Protein AF-A0A377DBD1-F1 (afdb_monomer_lite)

Foldseek 3Di:
DPVPVCQCCPCVHPNVDPLSVLVVCVVVVVDDPLVSVQVVLVVVLVVCVVPVPDDDACPDCSNVVSVCPRPLPPDQDPDDDDDPPDPVVVVVVSVVSSVVCCVSVPDD

Sequence (108 aa):
MKYAVEPLLDGDGPLGDLSVRLKLIYGLGVINRQEYEDAELLMALREELNHDGNEYAFTDDEILGPFGELHCVAALPPPPQFEPADSVCMQCKFSAINRLCDQQWSFH

InterPro domains:
  IPR007761 Mannitol repressor MtlR-like [PF05068] (1-92)
  IPR007761 Mannitol repressor MtlR-like [PTHR37941] (4-78)
  IPR038026 MtlR-like superfamily [SSF158668] (1-86)

Secondary structure (DSSP, 8-state):
--TTTHHHHSTTSTT-SHHHHHHHHHHTTSS-HHHHHHHHHHHHHHHHHHHH-----TTSHHHHHHHHT-TT-S-PPPPPPPPTT-HHHHHHHHHHHHHHHHHHH---

pLDDT: mean 70.95, std 14.71, range [37.34, 91.75]

Structure (mmCIF, N/CA/C/O backbone):
data_AF-A0A377DBD1-F1
#
_entry.id   AF-A0A377DBD1-F1
#
loop_
_atom_site.group_PDB
_atom_site.id
_atom_site.type_symbol
_atom_site.label_atom_id
_atom_site.label_alt_id
_atom_site.label_comp_id
_atom_site.label_asym_id
_atom_site.label_entity_id
_atom_site.label_seq_id
_atom_site.pdbx_PDB_ins_code
_atom_site.Cartn_x
_atom_site.Cartn_y
_atom_site.Cartn_z
_atom_site.occupancy
_atom_site.B_iso_or_equiv
_atom_site.auth_seq_id
_atom_site.auth_comp_id
_atom_site.auth_asym_id
_atom_site.auth_atom_id
_atom_site.pdbx_PDB_model_num
ATOM 1 N N . MET A 1 1 ? -14.814 17.630 23.353 1.00 43.09 1 MET A N 1
ATOM 2 C CA . MET A 1 1 ? -14.589 16.240 22.895 1.00 43.09 1 MET A CA 1
ATOM 3 C C . MET A 1 1 ? -13.138 15.976 22.449 1.00 43.09 1 MET A C 1
ATOM 5 O O . MET A 1 1 ? -12.932 15.122 21.604 1.00 43.09 1 MET A O 1
ATOM 9 N N . LYS A 1 2 ? -12.120 16.667 22.998 1.00 46.56 2 LYS A N 1
ATOM 10 C CA . LYS A 1 2 ? -10.712 16.543 22.549 1.00 46.56 2 LYS A CA 1
ATOM 11 C C . LYS A 1 2 ? -9.826 15.685 23.476 1.00 46.56 2 LYS A C 1
ATOM 13 O O . LYS A 1 2 ? -8.860 15.090 23.031 1.00 46.56 2 LYS A O 1
ATOM 18 N N . TYR A 1 3 ? -10.237 15.527 24.736 1.00 49.25 3 TYR A N 1
ATOM 19 C CA . TYR A 1 3 ? -9.437 14.921 25.812 1.00 49.25 3 TYR A CA 1
ATOM 20 C C . TYR A 1 3 ? -9.380 13.383 25.841 1.00 49.25 3 TYR A C 1
ATOM 22 O O . TYR A 1 3 ? -8.645 12.830 26.648 1.00 49.25 3 TYR A O 1
ATOM 30 N N . ALA A 1 4 ? -10.147 12.687 24.997 1.00 52.12 4 ALA A N 1
ATOM 31 C CA . ALA A 1 4 ? -10.117 11.221 24.902 1.00 52.12 4 ALA A CA 1
ATOM 32 C C . ALA A 1 4 ? -9.463 10.717 23.606 1.00 52.12 4 ALA A C 1
ATOM 34 O O . ALA A 1 4 ? -9.215 9.527 23.475 1.00 52.12 4 ALA A O 1
ATOM 35 N N . VAL A 1 5 ? -9.220 11.611 22.644 1.00 50.56 5 VAL A N 1
ATOM 36 C CA . VAL A 1 5 ? -8.800 11.252 21.281 1.00 50.56 5 VAL A CA 1
ATOM 37 C C . VAL A 1 5 ? -7.282 11.341 21.141 1.00 50.56 5 VAL A C 1
ATOM 39 O O . VAL A 1 5 ? -6.665 10.460 20.556 1.00 50.56 5 VAL A O 1
ATOM 42 N N . GLU A 1 6 ? -6.683 12.370 21.738 1.00 51.50 6 GLU A N 1
ATOM 43 C CA . GLU A 1 6 ? -5.233 12.595 21.742 1.00 51.50 6 GLU A CA 1
ATOM 44 C C . GLU A 1 6 ? -4.454 11.425 22.389 1.00 51.50 6 GLU A C 1
ATOM 46 O O . GLU A 1 6 ? -3.626 10.843 21.695 1.00 51.50 6 GLU A O 1
ATOM 51 N N . PRO A 1 7 ? -4.791 10.921 23.596 1.00 53.53 7 PRO A N 1
ATOM 52 C CA . PRO A 1 7 ? -4.061 9.792 24.192 1.00 53.53 7 PRO A CA 1
ATOM 53 C C . PRO A 1 7 ? -4.305 8.430 23.516 1.00 53.53 7 PRO A C 1
ATOM 55 O O . PRO A 1 7 ? -3.602 7.468 23.811 1.00 53.53 7 PRO A O 1
ATOM 58 N N . LEU A 1 8 ? -5.301 8.310 22.629 1.00 51.78 8 LEU A N 1
ATOM 59 C CA . LEU A 1 8 ? -5.498 7.099 21.824 1.00 51.78 8 LEU A CA 1
ATOM 60 C C . LEU A 1 8 ? -4.611 7.097 20.572 1.00 51.78 8 LEU A C 1
ATOM 62 O O . LEU A 1 8 ? -4.239 6.020 20.115 1.00 51.78 8 LEU A O 1
ATOM 66 N N . LEU A 1 9 ? -4.299 8.283 20.034 1.00 51.19 9 LEU A N 1
ATOM 67 C CA . LEU A 1 9 ? -3.587 8.496 18.770 1.00 51.19 9 LEU A CA 1
ATOM 68 C C . LEU A 1 9 ? -2.135 8.968 18.945 1.00 51.19 9 LEU A C 1
ATOM 70 O O . LEU A 1 9 ? -1.400 9.022 17.957 1.00 51.19 9 LEU A O 1
ATOM 74 N N . ASP A 1 10 ? -1.715 9.320 20.157 1.00 55.41 10 ASP A N 1
ATOM 75 C CA . ASP A 1 10 ? -0.299 9.496 20.472 1.00 55.41 10 ASP A CA 1
ATOM 76 C C . ASP A 1 10 ? 0.449 8.160 20.338 1.00 55.41 10 ASP A C 1
ATOM 78 O O . ASP A 1 10 ? -0.140 7.088 20.474 1.00 55.41 10 ASP A O 1
ATOM 82 N N . GLY A 1 11 ? 1.751 8.216 20.040 1.00 53.81 11 GLY A N 1
ATOM 83 C CA . GLY A 1 11 ? 2.576 7.038 19.719 1.00 53.81 11 GLY A CA 1
ATOM 84 C C . GLY A 1 11 ? 2.654 5.961 20.814 1.00 53.81 11 GLY A C 1
ATOM 85 O O . GLY A 1 11 ? 2.973 4.822 20.498 1.00 53.81 11 GLY A O 1
ATOM 86 N N . ASP A 1 12 ? 2.310 6.299 22.062 1.00 56.03 12 ASP A N 1
ATOM 87 C CA . ASP A 1 12 ? 2.198 5.376 23.210 1.00 56.03 12 ASP A CA 1
ATOM 88 C C . ASP A 1 12 ? 0.749 4.896 23.480 1.00 56.03 12 ASP A C 1
ATOM 90 O O . ASP A 1 12 ? 0.487 4.144 24.421 1.00 56.03 12 ASP A O 1
ATOM 94 N N . GLY A 1 13 ? -0.225 5.344 22.682 1.00 59.88 13 GLY A N 1
ATOM 95 C CA . GLY A 1 13 ? -1.628 4.944 22.772 1.00 59.88 13 GLY A CA 1
ATOM 96 C C . GLY A 1 13 ? -1.917 3.616 22.055 1.00 59.88 13 GLY A C 1
ATOM 97 O O . GLY A 1 13 ? -1.178 3.206 21.162 1.00 59.88 13 GLY A O 1
ATOM 98 N N . PRO A 1 14 ? -3.035 2.933 22.367 1.00 54.38 14 PRO A N 1
ATOM 99 C CA . PRO A 1 14 ? -3.400 1.657 21.741 1.00 54.38 14 PRO A CA 1
ATOM 100 C C . PRO A 1 14 ? -3.681 1.758 20.231 1.00 54.38 14 PRO A C 1
ATOM 102 O O . PRO A 1 14 ? -3.729 0.728 19.569 1.00 54.38 14 PRO A O 1
ATOM 105 N N . LEU A 1 15 ? -3.864 2.967 19.680 1.00 55.25 15 LEU A N 1
ATOM 106 C CA . LEU A 1 15 ? -3.933 3.227 18.236 1.00 55.25 15 LEU A CA 1
ATOM 107 C C . LEU A 1 15 ? -2.684 3.972 17.736 1.00 55.25 15 LEU A C 1
ATOM 109 O O . LEU A 1 15 ? -2.744 4.623 16.698 1.00 55.25 15 LEU A O 1
ATOM 113 N N . GLY A 1 16 ? -1.569 3.959 18.465 1.00 61.12 16 GLY A N 1
ATOM 114 C CA . GLY A 1 16 ? -0.304 4.552 18.021 1.00 61.12 16 GLY A CA 1
ATOM 115 C C . GLY A 1 16 ? 0.277 3.813 16.814 1.00 61.12 16 GLY A C 1
ATOM 116 O O . GLY A 1 16 ? 0.809 4.438 15.898 1.00 61.12 16 GLY A O 1
ATOM 117 N N . ASP A 1 17 ? 0.083 2.495 16.780 1.00 75.44 17 ASP A N 1
ATOM 118 C CA . ASP A 1 17 ? 0.577 1.620 15.726 1.00 75.44 17 ASP A CA 1
ATOM 119 C C . ASP A 1 17 ? -0.234 1.742 14.422 1.00 75.44 17 ASP A C 1
ATOM 121 O O . ASP A 1 17 ? -1.473 1.727 14.415 1.00 75.44 17 ASP A O 1
ATOM 125 N N . LEU A 1 18 ? 0.482 1.857 13.300 1.00 77.62 18 LEU A N 1
ATOM 126 C CA . LEU A 1 18 ? -0.114 2.054 11.980 1.00 77.62 18 LEU A CA 1
ATOM 127 C C . LEU A 1 18 ? -0.968 0.850 11.553 1.00 77.62 18 LEU A C 1
ATOM 129 O O . LEU A 1 18 ? -2.047 1.063 10.999 1.00 77.62 18 LEU A O 1
ATOM 133 N N . SER A 1 19 ? -0.566 -0.384 11.883 1.00 80.62 19 SER A N 1
ATOM 134 C CA . SER A 1 19 ? -1.353 -1.586 11.568 1.00 80.62 19 SER A CA 1
ATOM 135 C C . SER A 1 19 ? -2.648 -1.626 12.382 1.00 80.62 19 SER A C 1
ATOM 137 O O . SER A 1 19 ? -3.706 -1.992 11.862 1.00 80.62 19 SER A O 1
ATOM 139 N N . VAL A 1 20 ? -2.628 -1.167 13.639 1.00 84.00 20 VAL A N 1
ATOM 140 C CA . VAL A 1 20 ? -3.854 -1.063 14.450 1.00 84.00 20 VAL A CA 1
ATOM 141 C C . VAL A 1 20 ? -4.825 -0.030 13.872 1.00 84.00 20 VAL A C 1
ATOM 143 O O . VAL A 1 20 ? -6.027 -0.301 13.785 1.00 84.00 20 VAL A O 1
ATOM 146 N N . ARG A 1 21 ? -4.332 1.130 13.415 1.00 85.25 21 ARG A N 1
ATOM 147 C CA . ARG A 1 21 ? -5.175 2.119 12.717 1.00 85.25 21 ARG A CA 1
ATOM 148 C C . ARG A 1 21 ? -5.774 1.541 11.449 1.00 85.25 21 ARG A C 1
ATOM 150 O O . ARG A 1 21 ? -6.962 1.746 11.214 1.00 85.25 21 ARG A O 1
ATOM 157 N N . LEU A 1 22 ? -4.976 0.809 10.676 1.00 85.44 22 LEU A N 1
ATOM 158 C CA . LEU A 1 22 ? -5.397 0.215 9.414 1.00 85.44 22 LEU A CA 1
ATOM 159 C C . LEU A 1 22 ? -6.537 -0.797 9.614 1.00 85.44 22 LEU A C 1
ATOM 161 O O . LEU A 1 22 ? -7.570 -0.740 8.947 1.00 85.44 22 LEU A O 1
ATOM 165 N N . LYS A 1 23 ? -6.395 -1.667 10.619 1.00 86.62 23 LYS A N 1
ATOM 166 C CA . LYS A 1 23 ? -7.431 -2.629 11.027 1.00 86.62 23 LYS A CA 1
ATOM 167 C C . LYS A 1 23 ? -8.705 -1.936 11.500 1.00 86.62 23 LYS A C 1
ATOM 169 O O . LYS A 1 23 ? -9.802 -2.399 11.191 1.00 86.62 23 LYS A O 1
ATOM 174 N N . LEU A 1 24 ? -8.579 -0.818 12.216 1.00 86.06 24 LEU A N 1
ATOM 175 C CA . LEU A 1 24 ? -9.727 -0.046 12.687 1.00 86.06 24 LEU A CA 1
ATOM 176 C C . LEU A 1 24 ? -10.499 0.597 11.526 1.00 86.06 24 LEU A C 1
ATOM 178 O O . LEU A 1 24 ? -11.715 0.441 11.454 1.00 86.06 24 LEU A O 1
ATOM 182 N N . ILE A 1 25 ? -9.820 1.292 10.608 1.00 87.62 25 ILE A N 1
ATOM 183 C CA . ILE A 1 25 ? -10.482 1.946 9.464 1.00 87.62 25 ILE A CA 1
ATOM 184 C C . ILE A 1 25 ? -11.116 0.929 8.505 1.00 87.62 25 ILE A C 1
ATOM 186 O O . ILE A 1 25 ? -12.193 1.194 7.969 1.00 87.62 25 ILE A O 1
ATOM 190 N N . TYR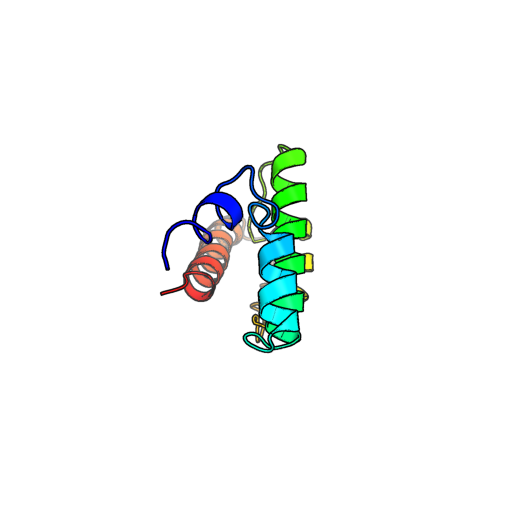 A 1 26 ? -10.511 -0.255 8.357 1.00 87.44 26 TYR A N 1
ATOM 191 C CA . TYR A 1 26 ? -11.104 -1.371 7.621 1.00 87.44 26 TYR A CA 1
ATOM 192 C C . TYR A 1 26 ? -12.335 -1.940 8.336 1.00 87.44 26 TYR A C 1
ATOM 194 O O . TYR A 1 26 ? -13.393 -2.079 7.728 1.00 87.44 26 TYR A O 1
ATOM 202 N N . GLY A 1 27 ? -12.248 -2.189 9.648 1.00 86.81 27 GLY A N 1
ATOM 203 C CA . GLY A 1 27 ? -13.375 -2.673 10.453 1.00 86.81 27 GLY A CA 1
ATOM 204 C C . GLY A 1 27 ? -14.557 -1.696 10.518 1.00 86.81 27 GLY A C 1
ATOM 205 O O . GLY A 1 27 ? -15.699 -2.119 10.690 1.00 86.81 27 GLY A O 1
ATOM 206 N N . LEU A 1 28 ? -14.297 -0.398 10.340 1.00 89.69 28 LEU A N 1
ATOM 207 C CA . LEU A 1 28 ? -15.311 0.654 10.217 1.00 89.69 28 LEU A CA 1
ATOM 208 C C . LEU A 1 28 ? -15.885 0.793 8.795 1.00 89.69 28 LEU A C 1
ATOM 210 O O . LEU A 1 28 ? -16.834 1.552 8.603 1.00 89.69 28 LEU A O 1
ATOM 214 N N . GLY A 1 29 ? -15.332 0.082 7.807 1.00 88.12 29 GLY A N 1
ATOM 215 C CA . GLY A 1 29 ? -15.773 0.128 6.411 1.00 88.12 29 GLY A CA 1
ATOM 216 C C . GLY A 1 29 ? -15.392 1.411 5.670 1.00 88.12 29 GLY A C 1
ATOM 217 O O . GLY A 1 29 ? -16.037 1.749 4.681 1.00 88.12 29 GLY A O 1
ATOM 218 N N . VAL A 1 30 ? -14.384 2.145 6.154 1.00 91.75 30 VAL A N 1
ATOM 219 C CA . VAL A 1 30 ? -13.901 3.381 5.510 1.00 91.75 30 VAL A CA 1
ATOM 220 C C . VAL A 1 30 ? -13.061 3.067 4.273 1.00 91.75 30 VAL A C 1
ATOM 222 O O . VAL A 1 30 ? -13.137 3.799 3.292 1.00 91.75 30 VAL A O 1
ATOM 225 N N . ILE A 1 31 ? -12.291 1.979 4.328 1.00 89.75 31 ILE A N 1
ATOM 226 C CA . ILE A 1 31 ? -11.483 1.470 3.217 1.00 89.75 31 ILE A CA 1
ATOM 227 C C . ILE A 1 31 ? -12.006 0.113 2.759 1.00 89.75 31 ILE A C 1
ATOM 229 O O . ILE A 1 31 ? -12.594 -0.644 3.540 1.00 89.75 31 ILE A O 1
ATOM 233 N N . ASN A 1 32 ? -11.794 -0.195 1.487 1.00 89.38 32 ASN A N 1
ATOM 234 C CA . ASN A 1 32 ? -12.172 -1.473 0.908 1.00 89.38 32 ASN A CA 1
ATOM 235 C C . ASN A 1 32 ? -11.095 -2.549 1.153 1.00 89.38 32 ASN A C 1
ATOM 237 O O . ASN A 1 32 ? -10.007 -2.284 1.663 1.00 89.38 32 ASN A O 1
ATOM 241 N N . ARG A 1 33 ? -11.415 -3.800 0.804 1.00 88.75 33 ARG A N 1
ATOM 242 C CA . ARG A 1 33 ? -10.516 -4.941 1.018 1.00 88.75 33 ARG A CA 1
ATOM 243 C C . ARG A 1 33 ? -9.185 -4.808 0.268 1.00 88.75 33 ARG A C 1
ATOM 245 O O . ARG A 1 33 ? -8.163 -5.158 0.839 1.00 88.75 33 ARG A O 1
ATOM 252 N N . GLN A 1 34 ? -9.205 -4.310 -0.967 1.00 86.94 34 GLN A N 1
ATOM 253 C CA . GLN A 1 34 ? -8.001 -4.164 -1.792 1.00 86.94 34 GLN A CA 1
ATOM 254 C C . GLN A 1 34 ? -7.070 -3.103 -1.202 1.00 86.94 34 GLN A C 1
ATOM 256 O O . GLN A 1 34 ? -5.884 -3.348 -1.048 1.00 86.94 34 GLN A O 1
ATOM 261 N N . GLU A 1 35 ? -7.622 -1.965 -0.773 1.00 86.88 35 GLU A N 1
ATOM 262 C CA . GLU A 1 35 ? -6.864 -0.908 -0.089 1.00 86.88 35 GLU A CA 1
ATOM 263 C C . GLU A 1 35 ? -6.244 -1.403 1.227 1.00 86.88 35 GLU A C 1
ATOM 265 O O . GLU A 1 35 ? -5.128 -1.021 1.572 1.00 86.88 35 GLU A O 1
ATOM 270 N N . TYR A 1 36 ? -6.958 -2.261 1.964 1.00 88.38 36 TYR A N 1
ATOM 271 C CA . TYR A 1 36 ? -6.442 -2.873 3.189 1.00 88.38 36 TYR A CA 1
ATOM 272 C C . TYR A 1 36 ? -5.304 -3.868 2.907 1.00 88.38 36 TYR A C 1
ATOM 274 O O . TYR A 1 36 ? -4.274 -3.817 3.576 1.00 88.38 36 TYR A O 1
ATOM 282 N N . GLU A 1 37 ? -5.481 -4.755 1.922 1.00 88.31 37 GLU A N 1
ATOM 283 C CA . GLU A 1 37 ? -4.469 -5.743 1.519 1.00 88.31 37 GLU A CA 1
ATOM 284 C C . GLU A 1 37 ? -3.199 -5.056 0.989 1.00 88.31 37 GLU A C 1
ATOM 286 O O . GLU A 1 37 ? -2.099 -5.399 1.423 1.00 88.31 37 GLU A O 1
ATOM 291 N N . ASP A 1 38 ? -3.348 -4.024 0.154 1.00 87.62 38 ASP A N 1
ATOM 292 C CA . ASP A 1 38 ? -2.230 -3.244 -0.385 1.00 87.62 38 ASP A CA 1
ATOM 293 C C . ASP A 1 38 ? -1.428 -2.548 0.722 1.00 87.62 38 ASP A C 1
ATOM 295 O O . ASP A 1 38 ? -0.196 -2.550 0.720 1.00 87.62 38 ASP A O 1
ATOM 299 N N . ALA A 1 39 ? -2.115 -1.966 1.706 1.00 86.88 39 ALA A N 1
ATOM 300 C CA . ALA A 1 39 ? -1.449 -1.273 2.798 1.00 86.88 39 ALA A CA 1
ATOM 301 C C . ALA A 1 39 ? -0.731 -2.227 3.768 1.00 86.88 39 ALA A C 1
ATOM 303 O O . ALA A 1 39 ? 0.352 -1.887 4.244 1.00 86.88 39 ALA A O 1
ATOM 304 N N . GLU A 1 40 ? -1.275 -3.417 4.051 1.00 88.88 40 GLU A N 1
ATOM 305 C CA . GLU A 1 40 ? -0.557 -4.434 4.839 1.00 88.88 40 GLU A CA 1
ATOM 306 C C . GLU A 1 40 ? 0.696 -4.929 4.100 1.00 88.88 40 GLU A C 1
ATOM 308 O O . GLU A 1 40 ? 1.745 -5.077 4.727 1.00 88.88 40 GLU A O 1
ATOM 313 N N . LEU A 1 41 ? 0.627 -5.099 2.775 1.00 87.69 41 LEU A N 1
ATOM 314 C CA . LEU A 1 41 ? 1.775 -5.502 1.959 1.00 87.69 41 LEU A CA 1
ATOM 315 C C . LEU A 1 41 ? 2.878 -4.429 1.955 1.00 87.69 41 LEU A C 1
ATOM 317 O O . LEU A 1 41 ? 4.045 -4.742 2.184 1.00 87.69 41 LEU A O 1
ATOM 321 N N . LEU A 1 42 ? 2.513 -3.150 1.805 1.00 86.62 42 LEU A N 1
ATOM 322 C CA . LEU A 1 42 ? 3.457 -2.028 1.909 1.00 86.62 42 LEU A CA 1
ATOM 323 C C . LEU A 1 42 ? 4.070 -1.891 3.310 1.00 86.62 42 LEU A C 1
ATOM 325 O O . LEU A 1 42 ? 5.249 -1.553 3.436 1.00 86.62 42 LEU A O 1
ATOM 329 N N . MET A 1 43 ? 3.295 -2.141 4.371 1.00 86.31 43 MET A N 1
ATOM 330 C CA . MET A 1 43 ? 3.818 -2.128 5.740 1.00 86.31 43 MET A CA 1
ATOM 331 C C . MET A 1 43 ? 4.809 -3.268 5.978 1.00 86.31 43 MET A C 1
ATOM 333 O O . MET A 1 43 ? 5.862 -3.019 6.562 1.00 86.31 43 MET A O 1
ATOM 337 N N . ALA A 1 44 ? 4.508 -4.478 5.498 1.00 87.50 44 ALA A N 1
ATOM 338 C CA . ALA A 1 44 ? 5.410 -5.623 5.590 1.00 87.50 44 ALA A CA 1
ATOM 339 C C . ALA A 1 44 ? 6.723 -5.367 4.835 1.00 87.50 44 ALA A C 1
ATOM 341 O O . ALA A 1 44 ? 7.796 -5.507 5.420 1.00 87.50 44 ALA A O 1
ATOM 342 N N . LEU A 1 45 ? 6.634 -4.885 3.589 1.00 86.00 45 LEU A N 1
ATOM 343 C CA . LEU A 1 45 ? 7.800 -4.541 2.774 1.00 86.00 45 LEU A CA 1
ATOM 344 C C . LEU A 1 45 ? 8.662 -3.463 3.447 1.00 86.00 45 LEU A C 1
ATOM 346 O O . LEU A 1 45 ? 9.879 -3.592 3.528 1.00 86.00 45 LEU A O 1
ATOM 350 N N . ARG A 1 46 ? 8.042 -2.403 3.983 1.00 84.12 46 ARG A N 1
ATOM 351 C CA . ARG A 1 46 ? 8.763 -1.350 4.714 1.00 84.12 46 ARG A CA 1
ATOM 352 C C . ARG A 1 46 ? 9.493 -1.901 5.939 1.00 84.12 46 ARG A C 1
ATOM 354 O O . ARG A 1 46 ? 10.614 -1.477 6.210 1.00 84.12 46 ARG A O 1
ATOM 361 N N . GLU A 1 47 ? 8.847 -2.769 6.710 1.00 86.38 47 GLU A N 1
ATOM 362 C CA . GLU A 1 47 ? 9.447 -3.354 7.909 1.00 86.38 47 GLU A CA 1
ATOM 363 C C . GLU A 1 47 ? 10.661 -4.217 7.546 1.00 86.38 47 GLU A C 1
ATOM 365 O O . GLU A 1 47 ? 11.704 -4.098 8.186 1.00 86.38 47 GLU A O 1
ATOM 370 N N . GLU A 1 48 ? 10.558 -5.019 6.486 1.00 85.94 48 GLU A N 1
ATOM 371 C CA . GLU A 1 48 ? 11.646 -5.857 5.977 1.00 85.94 48 GLU A CA 1
ATOM 372 C C . GLU A 1 48 ? 12.827 -5.013 5.472 1.00 85.94 48 GLU A C 1
ATOM 374 O O . GLU A 1 48 ? 13.958 -5.207 5.921 1.00 85.94 48 GLU A O 1
ATOM 379 N N . LEU A 1 49 ? 12.567 -3.983 4.659 1.00 83.94 49 LEU A N 1
ATOM 380 C CA . LEU A 1 49 ? 13.601 -3.068 4.154 1.00 83.94 49 LEU A CA 1
ATOM 381 C C . LEU A 1 49 ? 14.312 -2.286 5.269 1.00 83.94 49 LEU A C 1
ATOM 383 O O . LEU A 1 49 ? 15.516 -2.045 5.186 1.00 83.94 49 LEU A O 1
ATOM 387 N N . ASN A 1 50 ? 13.598 -1.909 6.336 1.00 82.81 50 ASN A N 1
ATOM 388 C CA . ASN A 1 50 ? 14.211 -1.249 7.494 1.00 82.81 50 ASN A CA 1
ATOM 389 C C . ASN A 1 50 ? 15.170 -2.173 8.265 1.00 82.81 50 ASN A C 1
ATOM 391 O O . ASN A 1 50 ? 16.067 -1.673 8.946 1.00 82.81 50 ASN A O 1
ATOM 395 N N . HIS A 1 51 ? 14.981 -3.493 8.186 1.00 82.06 51 HIS A N 1
ATOM 396 C CA . HIS A 1 51 ? 15.807 -4.481 8.884 1.00 82.06 51 HIS A CA 1
ATOM 397 C C . HIS A 1 51 ? 16.946 -5.042 8.029 1.00 82.06 51 HIS A C 1
ATOM 399 O O . HIS A 1 51 ? 17.951 -5.482 8.587 1.00 82.06 51 HIS A O 1
ATOM 405 N N . ASP A 1 52 ? 16.803 -5.032 6.706 1.00 81.12 52 ASP A N 1
ATOM 406 C CA . ASP A 1 52 ? 17.707 -5.747 5.808 1.00 81.12 52 ASP A CA 1
ATOM 407 C C . ASP A 1 52 ? 18.982 -4.961 5.435 1.00 81.12 52 ASP A C 1
ATOM 409 O O . ASP A 1 52 ? 19.999 -5.544 5.075 1.00 81.12 52 ASP A O 1
ATOM 413 N N . GLY A 1 53 ? 19.001 -3.633 5.595 1.00 77.88 53 GLY A N 1
ATOM 414 C CA . GLY A 1 53 ? 20.219 -2.809 5.470 1.00 77.88 53 GLY A CA 1
ATOM 415 C C . GLY A 1 53 ? 20.883 -2.786 4.081 1.00 77.88 53 GLY A C 1
ATOM 416 O O . GLY A 1 53 ? 21.887 -2.091 3.910 1.00 77.88 53 GLY A O 1
ATOM 417 N N . ASN A 1 54 ? 20.335 -3.512 3.105 1.00 84.69 54 ASN A N 1
ATOM 418 C CA . ASN A 1 54 ? 20.764 -3.530 1.714 1.00 84.69 54 ASN A CA 1
ATOM 419 C C . ASN A 1 54 ? 20.178 -2.336 0.945 1.00 84.69 54 ASN A C 1
ATOM 421 O O . ASN A 1 54 ? 19.094 -1.836 1.249 1.00 84.69 54 ASN A O 1
ATOM 425 N N . GLU A 1 55 ? 20.903 -1.876 -0.074 1.00 83.19 55 GLU A N 1
ATOM 426 C CA . GLU A 1 55 ? 20.410 -0.861 -1.005 1.00 83.19 55 GLU A CA 1
ATOM 427 C C . GLU A 1 55 ? 19.703 -1.547 -2.175 1.00 83.19 55 GLU A C 1
ATOM 429 O O . GLU A 1 55 ? 20.342 -2.250 -2.956 1.00 83.19 55 GLU A O 1
ATOM 434 N N . TYR A 1 56 ? 18.397 -1.313 -2.295 1.00 80.94 56 TYR A N 1
ATOM 435 C CA . TYR A 1 56 ? 17.562 -1.857 -3.362 1.00 80.94 56 TYR A CA 1
ATOM 436 C C . TYR A 1 56 ? 17.234 -0.809 -4.428 1.00 80.94 56 TYR A C 1
ATOM 438 O O . TYR A 1 56 ? 17.006 0.367 -4.131 1.00 80.94 56 TYR A O 1
ATOM 446 N N . ALA A 1 57 ? 17.151 -1.251 -5.677 1.00 80.19 57 ALA A N 1
ATOM 447 C CA . ALA A 1 57 ? 16.584 -0.517 -6.794 1.00 80.19 57 ALA A CA 1
ATOM 448 C C . ALA A 1 57 ? 15.145 -0.976 -7.079 1.00 80.19 57 ALA A C 1
ATOM 450 O O . ALA A 1 57 ? 14.784 -2.132 -6.890 1.00 80.19 57 ALA A O 1
ATOM 451 N N . PHE A 1 58 ? 14.322 -0.094 -7.655 1.00 72.44 58 PHE A N 1
ATOM 452 C CA . PHE A 1 58 ? 12.956 -0.438 -8.085 1.00 72.44 58 PHE A CA 1
ATOM 453 C C . PHE A 1 58 ? 12.887 -1.496 -9.194 1.00 72.44 58 PHE A C 1
ATOM 455 O O . PHE A 1 58 ? 11.795 -1.908 -9.570 1.00 72.44 58 PHE A O 1
ATOM 462 N N . THR A 1 59 ? 14.026 -1.887 -9.760 1.00 75.31 59 THR A N 1
ATOM 463 C CA . THR A 1 59 ? 14.134 -2.952 -10.758 1.00 75.31 59 THR A CA 1
ATOM 464 C C . THR A 1 59 ? 14.489 -4.306 -10.160 1.00 75.31 59 THR A C 1
ATOM 466 O O . THR A 1 59 ? 14.532 -5.274 -10.912 1.00 75.31 59 THR A O 1
ATOM 469 N N . ASP A 1 60 ? 14.807 -4.361 -8.868 1.00 80.38 60 ASP A N 1
ATOM 470 C CA . ASP A 1 60 ? 15.189 -5.603 -8.206 1.00 80.38 60 ASP A CA 1
ATOM 471 C C . ASP A 1 60 ? 13.952 -6.475 -8.008 1.00 80.38 60 ASP A C 1
ATOM 473 O O . ASP A 1 60 ? 12.864 -5.971 -7.709 1.00 80.38 60 ASP A O 1
ATOM 477 N N . ASP A 1 61 ? 14.106 -7.783 -8.196 1.00 79.31 61 ASP A N 1
ATOM 478 C CA . ASP A 1 61 ? 12.993 -8.733 -8.128 1.00 79.31 61 ASP A CA 1
ATOM 479 C C . ASP A 1 61 ? 12.378 -8.763 -6.719 1.00 79.31 61 ASP A C 1
ATOM 481 O O . ASP A 1 61 ? 11.167 -8.929 -6.570 1.00 79.31 61 ASP A O 1
ATOM 485 N N . GLU A 1 62 ? 13.193 -8.507 -5.693 1.00 83.19 62 GLU A N 1
ATOM 486 C CA . GLU A 1 62 ? 12.793 -8.360 -4.293 1.00 83.19 62 GLU A CA 1
ATOM 487 C C . GLU A 1 62 ? 11.839 -7.174 -4.071 1.00 83.19 62 GLU A C 1
ATOM 489 O O . GLU A 1 62 ? 11.019 -7.204 -3.156 1.00 83.19 62 GLU A O 1
ATOM 494 N N . ILE A 1 63 ? 11.905 -6.146 -4.924 1.00 83.81 63 ILE A N 1
ATOM 495 C CA . ILE A 1 63 ? 11.033 -4.966 -4.879 1.00 83.81 63 ILE A CA 1
ATOM 496 C C . ILE A 1 63 ? 9.864 -5.107 -5.861 1.00 83.81 63 ILE A C 1
ATOM 498 O O . ILE A 1 63 ? 8.714 -4.820 -5.523 1.00 83.81 63 ILE A O 1
ATOM 502 N N . LEU A 1 64 ? 10.135 -5.576 -7.081 1.00 80.75 64 LEU A N 1
ATOM 503 C CA . LEU A 1 64 ? 9.132 -5.747 -8.132 1.00 80.75 64 LEU A CA 1
ATOM 504 C C . LEU A 1 64 ? 8.114 -6.842 -7.815 1.00 80.75 64 LEU A C 1
ATOM 506 O O . LEU A 1 64 ? 6.947 -6.682 -8.171 1.00 80.75 64 LEU A O 1
ATOM 510 N N . GLY A 1 65 ? 8.531 -7.930 -7.163 1.00 82.81 65 GLY A N 1
ATOM 511 C CA . GLY A 1 65 ? 7.646 -9.027 -6.770 1.00 82.81 65 GLY A CA 1
ATOM 512 C C . GLY A 1 65 ? 6.485 -8.537 -5.898 1.00 82.81 65 GLY A C 1
ATOM 513 O O . GLY A 1 65 ? 5.340 -8.601 -6.350 1.00 82.81 65 GLY A O 1
ATOM 514 N N . PRO A 1 66 ? 6.763 -7.959 -4.713 1.00 83.75 66 PRO A N 1
ATOM 515 C CA . PRO A 1 66 ? 5.743 -7.381 -3.839 1.00 83.75 66 PRO A CA 1
ATOM 516 C C . PRO A 1 66 ? 4.886 -6.314 -4.533 1.00 83.75 66 PRO A C 1
ATOM 518 O O . PRO A 1 66 ? 3.668 -6.290 -4.375 1.00 83.75 66 PRO A O 1
ATOM 521 N N . PHE A 1 67 ? 5.484 -5.452 -5.363 1.00 82.00 67 PHE A N 1
ATOM 522 C CA . PHE A 1 67 ? 4.716 -4.445 -6.101 1.00 82.00 67 PHE A CA 1
ATOM 523 C C . PHE A 1 67 ? 3.789 -5.026 -7.171 1.00 82.00 67 PHE A C 1
ATOM 525 O O . PHE A 1 67 ? 2.753 -4.429 -7.456 1.00 82.00 67 PHE A O 1
ATOM 532 N N . GLY A 1 68 ? 4.119 -6.180 -7.748 1.00 81.06 68 GLY A N 1
ATOM 533 C CA . GLY A 1 68 ? 3.238 -6.891 -8.673 1.00 81.06 68 GLY A CA 1
ATOM 534 C C . GLY A 1 68 ? 1.996 -7.485 -8.006 1.00 81.06 68 GLY A C 1
ATOM 535 O O . GLY A 1 68 ? 1.022 -7.776 -8.699 1.00 81.06 68 GLY A O 1
ATOM 536 N N . GLU A 1 69 ? 2.013 -7.650 -6.681 1.00 85.25 69 GLU A N 1
ATOM 537 C CA . GLU A 1 69 ? 0.882 -8.154 -5.894 1.00 85.25 69 GLU A CA 1
ATOM 538 C C . GLU A 1 69 ? -0.086 -7.045 -5.452 1.00 85.25 69 GLU A C 1
ATOM 540 O O . GLU A 1 69 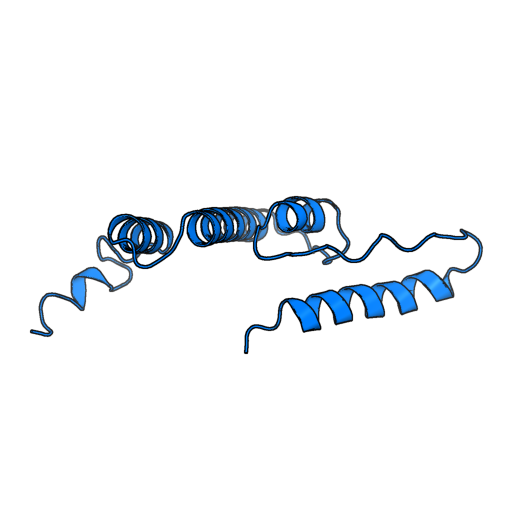? -1.198 -7.344 -5.016 1.00 85.25 69 GLU A O 1
ATOM 545 N N . LEU A 1 70 ? 0.300 -5.769 -5.592 1.00 84.44 70 LEU A N 1
ATOM 546 C CA . LEU A 1 70 ? -0.554 -4.638 -5.236 1.00 84.44 70 LEU A CA 1
ATOM 547 C C . LEU A 1 70 ? -1.700 -4.456 -6.234 1.00 84.44 70 LEU A C 1
ATOM 549 O O . LEU A 1 70 ? -1.501 -4.308 -7.440 1.00 84.44 70 LEU A O 1
ATOM 553 N N . HIS A 1 71 ? -2.916 -4.347 -5.711 1.00 81.69 71 HIS A N 1
ATOM 554 C CA . HIS A 1 71 ? -4.127 -4.138 -6.499 1.00 81.69 71 HIS A CA 1
ATOM 555 C C . HIS A 1 71 ? -4.178 -2.750 -7.149 1.00 81.69 71 HIS A C 1
ATOM 557 O O . HIS A 1 71 ? -4.781 -2.585 -8.212 1.00 81.69 71 HIS A O 1
ATOM 563 N N . CYS A 1 72 ? -3.553 -1.745 -6.529 1.00 75.94 72 CYS A N 1
ATOM 564 C CA . CYS A 1 72 ? -3.439 -0.393 -7.076 1.00 75.94 72 CYS A CA 1
ATOM 565 C C . CYS A 1 72 ? -2.493 -0.293 -8.288 1.00 75.94 72 CYS A C 1
ATOM 567 O O . CYS A 1 72 ? -2.558 0.684 -9.042 1.00 75.94 72 CYS A O 1
ATOM 569 N N . VAL A 1 73 ? -1.671 -1.315 -8.542 1.00 72.50 73 VAL A N 1
ATOM 570 C CA . VAL A 1 73 ? -0.834 -1.402 -9.740 1.00 72.50 73 VAL A CA 1
ATOM 571 C C . VAL A 1 73 ? -1.611 -2.094 -10.848 1.00 72.50 73 VAL A C 1
ATOM 573 O O . VAL A 1 73 ? -1.622 -3.313 -10.973 1.00 72.50 73 VAL A O 1
ATOM 576 N N . ALA A 1 74 ? -2.244 -1.300 -11.710 1.00 62.34 74 ALA A N 1
ATOM 577 C CA . ALA A 1 74 ? -3.005 -1.837 -12.839 1.00 62.34 74 ALA A CA 1
ATOM 578 C C . ALA A 1 74 ? -2.143 -2.677 -13.805 1.00 62.34 74 ALA A C 1
ATOM 580 O O . ALA A 1 74 ? -2.637 -3.630 -14.408 1.00 62.34 74 ALA A O 1
ATOM 581 N N . ALA A 1 75 ? -0.868 -2.311 -13.971 1.00 61.75 75 ALA A N 1
ATOM 582 C CA . ALA A 1 75 ? 0.137 -3.101 -14.671 1.00 61.75 75 ALA A CA 1
ATOM 583 C C . ALA A 1 75 ? 1.539 -2.573 -14.347 1.00 61.75 75 ALA A C 1
ATOM 585 O O . ALA A 1 75 ? 1.787 -1.368 -14.450 1.00 61.75 75 ALA A O 1
ATOM 586 N N . LEU A 1 76 ? 2.465 -3.479 -14.028 1.00 61.91 76 LEU A N 1
ATOM 587 C CA . LEU A 1 76 ? 3.889 -3.167 -14.090 1.00 61.91 76 LEU A CA 1
ATOM 588 C C . LEU A 1 76 ? 4.300 -2.980 -15.561 1.00 61.91 76 LEU A C 1
ATOM 590 O O . LEU A 1 76 ? 3.787 -3.688 -16.439 1.00 61.91 76 LEU A O 1
ATOM 594 N N . PRO A 1 77 ? 5.208 -2.035 -15.867 1.00 65.81 77 PRO A N 1
ATOM 595 C CA . PRO A 1 77 ? 5.720 -1.882 -17.220 1.00 65.81 77 PRO A CA 1
ATOM 596 C C . PRO A 1 77 ? 6.379 -3.196 -17.674 1.00 65.81 77 PRO A C 1
ATOM 598 O O . PRO A 1 77 ? 7.092 -3.825 -16.890 1.00 65.81 77 PRO A O 1
ATOM 601 N N . PRO A 1 78 ? 6.156 -3.636 -18.928 1.00 64.44 78 PRO A N 1
ATOM 602 C CA . PRO A 1 78 ? 6.730 -4.881 -19.414 1.00 64.44 78 PRO A CA 1
ATOM 603 C C . PRO A 1 78 ? 8.261 -4.825 -19.332 1.00 64.44 78 PRO A C 1
ATOM 605 O O . PRO A 1 78 ? 8.846 -3.786 -19.669 1.00 64.44 78 PRO A O 1
ATOM 608 N N . PRO A 1 79 ? 8.921 -5.928 -18.926 1.00 62.03 79 PRO A N 1
ATOM 609 C CA . PRO A 1 79 ? 10.368 -5.960 -18.836 1.00 62.03 79 PRO A CA 1
ATOM 610 C C . PRO A 1 79 ? 10.955 -5.661 -20.221 1.00 62.03 79 PRO A C 1
ATOM 612 O O . PRO A 1 79 ? 10.508 -6.234 -21.225 1.00 62.03 79 PRO A O 1
ATOM 615 N N . PRO A 1 80 ? 11.926 -4.740 -20.323 1.00 61.12 80 PRO A N 1
ATOM 616 C CA . PRO A 1 80 ? 12.523 -4.415 -21.605 1.00 61.12 80 PRO A CA 1
ATOM 617 C C . PRO A 1 80 ? 13.202 -5.660 -22.185 1.00 61.12 80 PRO A C 1
ATOM 619 O O . PRO A 1 80 ? 13.921 -6.375 -21.496 1.00 61.12 80 PRO A O 1
ATOM 622 N N . GLN A 1 81 ? 13.002 -5.910 -23.478 1.00 60.84 81 GLN A N 1
ATOM 623 C CA . GLN A 1 81 ? 13.739 -6.956 -24.185 1.00 60.84 81 GLN A CA 1
ATOM 624 C C . GLN A 1 81 ? 15.208 -6.519 -24.305 1.00 60.84 81 GLN A C 1
ATOM 626 O O . GLN A 1 81 ? 15.503 -5.446 -24.846 1.00 60.84 81 GLN A O 1
ATOM 631 N N . PHE A 1 82 ? 16.118 -7.313 -23.740 1.00 58.31 82 PHE A N 1
ATOM 632 C CA . PHE A 1 82 ? 17.552 -7.033 -23.732 1.00 58.31 82 PHE A CA 1
ATOM 633 C C . PHE A 1 82 ? 18.237 -7.680 -24.941 1.00 58.31 82 PHE A C 1
ATOM 635 O O . PHE A 1 82 ? 18.166 -8.892 -25.124 1.00 58.31 82 PHE A O 1
ATOM 642 N N . GLU A 1 83 ? 18.966 -6.875 -25.715 1.00 58.41 83 GLU A N 1
ATOM 643 C CA . GLU A 1 83 ? 20.063 -7.356 -26.559 1.00 58.41 83 GLU A CA 1
ATOM 644 C C . GLU A 1 83 ? 21.362 -7.150 -25.757 1.00 58.41 83 GLU A C 1
ATOM 646 O O . GLU A 1 83 ? 21.669 -6.012 -25.390 1.00 58.41 83 GLU A O 1
ATOM 651 N N . PRO A 1 84 ? 22.133 -8.205 -25.439 1.00 57.97 84 PRO A N 1
ATOM 652 C CA . PRO A 1 84 ? 23.274 -8.125 -24.518 1.00 57.97 84 PRO A CA 1
ATOM 653 C C . PRO A 1 84 ? 24.471 -7.304 -25.041 1.00 57.97 84 PRO A C 1
ATOM 655 O O . PRO A 1 84 ? 25.466 -7.164 -24.334 1.00 57.97 84 PRO A O 1
ATOM 658 N N . ALA A 1 85 ? 24.408 -6.773 -26.266 1.00 60.16 85 ALA A N 1
ATOM 659 C CA . ALA A 1 85 ? 25.522 -6.086 -26.918 1.00 60.16 85 ALA A CA 1
ATOM 660 C C . ALA A 1 85 ? 25.688 -4.604 -26.516 1.00 60.16 85 ALA A C 1
ATOM 662 O O . ALA A 1 85 ? 26.792 -4.076 -26.641 1.00 60.16 85 ALA A O 1
ATOM 663 N N . ASP A 1 86 ? 24.649 -3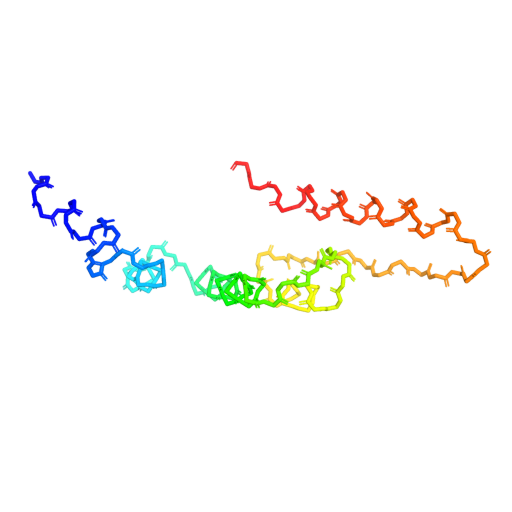.945 -25.986 1.00 57.72 86 ASP A N 1
ATOM 664 C CA . ASP A 1 86 ? 24.666 -2.494 -25.748 1.00 57.72 86 ASP A CA 1
ATOM 665 C C . ASP A 1 86 ? 24.615 -2.137 -24.252 1.00 57.72 86 ASP A C 1
ATOM 667 O O . ASP A 1 86 ? 23.559 -1.891 -23.666 1.00 57.72 86 ASP A O 1
ATOM 671 N N . SER A 1 87 ? 25.781 -2.029 -23.618 1.00 55.59 87 SER A N 1
ATOM 672 C CA . SER A 1 87 ? 25.929 -1.637 -22.205 1.00 55.59 87 SER A CA 1
ATOM 673 C C . SER A 1 87 ? 25.447 -0.207 -21.896 1.00 55.59 87 SER A C 1
ATOM 675 O O . SER A 1 87 ? 24.951 0.052 -20.801 1.00 55.59 87 SER A O 1
ATOM 677 N N . VAL A 1 88 ? 25.483 0.708 -22.874 1.00 53.16 88 VAL A N 1
ATOM 678 C CA . VAL A 1 88 ? 24.916 2.074 -22.771 1.00 53.16 88 VAL A CA 1
ATOM 679 C C . VAL A 1 88 ? 23.380 2.056 -22.683 1.00 53.16 88 VAL A C 1
ATOM 681 O O . VAL A 1 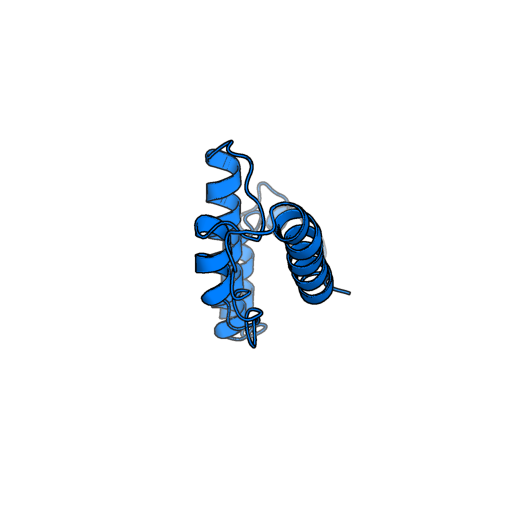88 ? 22.767 2.942 -22.086 1.00 53.16 88 VAL A O 1
ATOM 684 N N . CYS A 1 89 ? 22.740 1.016 -23.223 1.00 56.03 89 CYS A N 1
ATOM 685 C CA . CYS A 1 89 ? 21.288 0.863 -23.254 1.00 56.03 89 CYS A CA 1
ATOM 686 C C . CYS A 1 89 ? 20.712 0.515 -21.870 1.00 56.03 89 CYS A C 1
ATOM 688 O O . CYS A 1 89 ? 19.615 0.966 -21.534 1.00 56.03 89 CYS A O 1
ATOM 690 N N . MET A 1 90 ? 21.461 -0.216 -21.034 1.00 50.88 90 MET A N 1
ATOM 691 C CA . MET A 1 90 ? 21.001 -0.618 -19.699 1.00 50.88 90 MET A CA 1
ATOM 692 C C . MET A 1 90 ? 20.831 0.578 -18.757 1.00 50.88 90 MET A C 1
ATOM 694 O O . MET A 1 90 ? 19.794 0.703 -18.114 1.00 50.88 90 MET A O 1
ATOM 698 N N . GLN A 1 91 ? 21.784 1.512 -18.732 1.00 54.78 91 GLN A N 1
ATOM 699 C CA . GLN A 1 91 ? 21.754 2.641 -17.793 1.00 54.78 91 GLN A CA 1
ATOM 700 C C . GLN A 1 91 ? 20.700 3.698 -18.166 1.00 54.78 91 GLN A C 1
ATOM 702 O O . GLN A 1 91 ? 19.992 4.220 -17.302 1.00 54.78 91 GLN A O 1
ATOM 707 N N . CYS A 1 92 ? 20.523 3.972 -19.464 1.00 53.75 92 CYS A N 1
ATOM 708 C CA . CYS A 1 92 ? 19.461 4.862 -19.939 1.00 53.75 92 CYS A CA 1
ATOM 709 C C . CYS A 1 92 ? 18.065 4.273 -19.687 1.00 53.75 92 CYS A C 1
ATOM 711 O O . CYS A 1 92 ? 17.167 5.007 -19.272 1.00 53.75 92 CYS A O 1
ATOM 713 N N . LYS A 1 93 ? 17.881 2.960 -19.870 1.00 54.84 93 LYS A N 1
ATOM 714 C CA . LYS A 1 93 ? 16.602 2.283 -19.611 1.00 54.84 93 LYS A CA 1
ATOM 715 C C . LYS A 1 93 ? 16.308 2.121 -18.116 1.00 54.84 93 LYS A C 1
ATOM 717 O O . LYS A 1 93 ? 15.169 2.347 -17.721 1.00 54.84 93 LYS A O 1
ATOM 722 N N . PHE A 1 94 ? 17.319 1.869 -17.282 1.00 56.66 94 PHE A N 1
ATOM 723 C CA . PHE A 1 94 ? 17.212 1.888 -15.815 1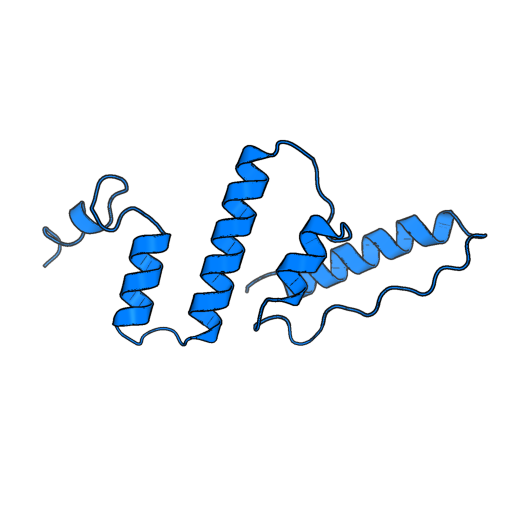.00 56.66 94 PHE A CA 1
ATOM 724 C C . PHE A 1 94 ? 16.665 3.231 -15.317 1.00 56.66 94 PHE A C 1
ATOM 726 O O . PHE A 1 94 ? 15.704 3.291 -14.555 1.00 56.66 94 PHE A O 1
ATOM 733 N N . SER A 1 95 ? 17.187 4.334 -15.863 1.00 58.75 95 SER A N 1
ATOM 734 C CA . SER A 1 95 ? 16.683 5.671 -15.546 1.00 58.75 95 SER A CA 1
ATOM 735 C C . SER A 1 95 ? 15.263 5.943 -16.063 1.00 58.75 95 SER A C 1
ATOM 737 O O . SER A 1 95 ? 14.623 6.876 -15.589 1.00 58.75 95 SER A O 1
ATOM 739 N N . ALA A 1 96 ? 14.772 5.185 -17.049 1.00 58.47 96 ALA A N 1
ATOM 740 C CA . ALA A 1 96 ? 13.418 5.319 -17.585 1.00 58.47 96 ALA A CA 1
ATOM 741 C C . ALA A 1 96 ? 12.405 4.500 -16.775 1.00 58.47 96 ALA A C 1
ATOM 743 O O . ALA A 1 96 ? 11.328 5.011 -16.496 1.00 58.47 96 ALA A O 1
ATOM 744 N N . ILE A 1 97 ? 12.761 3.283 -16.348 1.00 61.69 97 ILE A N 1
ATOM 745 C CA . ILE A 1 97 ? 11.919 2.456 -15.470 1.00 61.69 97 ILE A CA 1
ATOM 746 C C . ILE A 1 97 ? 11.795 3.111 -14.099 1.00 61.69 97 ILE A C 1
ATOM 748 O O . ILE A 1 97 ? 10.676 3.308 -13.647 1.00 61.69 97 ILE A O 1
ATOM 752 N N . ASN A 1 98 ? 12.903 3.567 -13.503 1.00 62.91 98 ASN A N 1
ATOM 753 C CA . ASN A 1 98 ? 12.835 4.298 -12.237 1.00 62.91 98 ASN A CA 1
ATOM 754 C C . ASN A 1 98 ? 12.002 5.574 -12.371 1.00 62.91 98 ASN A C 1
ATOM 756 O O . ASN A 1 98 ? 11.210 5.861 -11.491 1.00 62.91 98 ASN A O 1
ATOM 760 N N . ARG A 1 99 ? 12.089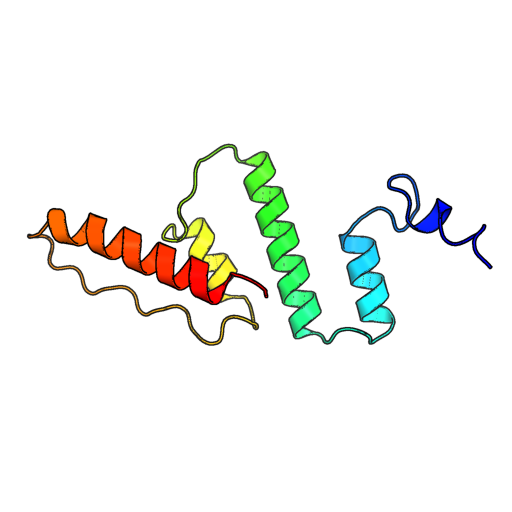 6.294 -13.500 1.00 62.94 99 ARG A N 1
ATOM 761 C CA . ARG A 1 99 ? 11.231 7.465 -13.745 1.00 62.94 99 ARG A CA 1
ATOM 762 C C . ARG A 1 99 ? 9.757 7.118 -13.937 1.00 62.94 99 ARG A C 1
ATOM 764 O O . ARG A 1 99 ? 8.917 7.905 -13.526 1.00 62.94 99 ARG A O 1
ATOM 771 N N . LEU A 1 100 ? 9.439 6.002 -14.589 1.00 60.69 100 LEU A N 1
ATOM 772 C CA . LEU A 1 100 ? 8.058 5.551 -14.780 1.00 60.69 100 LEU A CA 1
ATOM 773 C C . LEU A 1 100 ? 7.459 5.060 -13.466 1.00 60.69 100 LEU A C 1
ATOM 775 O O . LEU A 1 100 ? 6.329 5.421 -13.156 1.00 60.69 100 LEU A O 1
ATOM 779 N N . CYS A 1 101 ? 8.237 4.315 -12.680 1.00 63.97 101 CYS A N 1
ATOM 780 C CA . CYS A 1 101 ? 7.900 3.992 -11.305 1.00 63.97 101 CYS A CA 1
ATOM 781 C C . CYS A 1 101 ? 7.694 5.295 -10.517 1.00 63.97 101 CYS A C 1
ATOM 783 O O . CYS A 1 101 ? 6.581 5.542 -10.073 1.00 63.97 101 CYS A O 1
ATOM 785 N N . ASP A 1 102 ? 8.678 6.189 -10.430 1.00 63.03 102 ASP A N 1
ATOM 786 C CA . ASP A 1 102 ? 8.540 7.454 -9.694 1.00 63.03 102 ASP A CA 1
ATOM 787 C C . ASP A 1 102 ? 7.308 8.261 -10.133 1.00 63.03 102 ASP A C 1
ATOM 789 O O . ASP A 1 102 ? 6.610 8.821 -9.297 1.00 63.03 102 ASP A O 1
ATOM 793 N N . GLN A 1 103 ? 6.990 8.313 -11.430 1.00 62.69 103 GLN A N 1
ATOM 794 C CA . GLN A 1 103 ? 5.801 9.017 -11.925 1.00 62.69 103 GLN A CA 1
ATOM 795 C C . GLN A 1 103 ? 4.486 8.332 -11.552 1.00 62.69 103 GLN A C 1
ATOM 797 O O . GLN A 1 103 ? 3.507 9.028 -11.292 1.00 62.69 103 GLN A O 1
ATOM 802 N N . GLN A 1 104 ? 4.443 7.001 -11.545 1.00 60.31 104 GLN A N 1
ATOM 803 C CA . GLN A 1 104 ? 3.234 6.244 -11.230 1.00 60.31 104 GLN A CA 1
ATOM 804 C C . GLN A 1 104 ? 3.003 6.107 -9.718 1.00 60.31 104 GLN A C 1
ATOM 806 O O . GLN A 1 104 ? 1.858 6.000 -9.287 1.00 60.31 104 GLN A O 1
ATOM 811 N N . TRP A 1 105 ? 4.072 6.164 -8.922 1.00 57.56 105 TRP A N 1
ATOM 812 C CA . TRP A 1 105 ? 4.051 6.033 -7.462 1.00 57.56 105 TRP A CA 1
ATOM 813 C C . TRP A 1 105 ? 4.112 7.375 -6.716 1.00 57.56 105 TRP A C 1
ATOM 815 O O . TRP A 1 105 ? 4.013 7.398 -5.489 1.00 57.56 105 TRP A O 1
ATOM 825 N N . SER A 1 106 ? 4.256 8.504 -7.419 1.00 50.28 106 SER A N 1
ATOM 826 C CA . SER A 1 106 ? 4.138 9.833 -6.810 1.00 50.28 106 SER A CA 1
ATOM 827 C C . SER A 1 106 ? 2.663 10.143 -6.538 1.00 50.28 106 SER A C 1
ATOM 829 O O . SER A 1 106 ? 1.922 10.578 -7.420 1.00 50.28 106 SER A O 1
ATOM 831 N N . PHE A 1 107 ? 2.223 9.868 -5.308 1.00 41.25 107 PHE A N 1
ATOM 832 C CA . PHE A 1 107 ? 0.900 10.249 -4.813 1.00 41.25 107 PHE A CA 1
ATOM 833 C C . PHE A 1 107 ? 0.785 11.786 -4.773 1.00 41.25 107 PHE A C 1
ATOM 835 O O . PHE A 1 107 ? 1.603 12.453 -4.138 1.00 41.25 107 PHE A O 1
ATOM 842 N N . HIS A 1 108 ? -0.215 12.340 -5.469 1.00 37.34 108 HIS A N 1
ATOM 843 C CA . HIS A 1 108 ? -0.536 13.775 -5.499 1.00 37.34 108 HIS A CA 1
ATOM 844 C C . HIS A 1 108 ? -1.470 14.188 -4.352 1.00 37.34 108 HIS A C 1
ATOM 846 O O . HIS A 1 108 ? -2.289 13.347 -3.919 1.00 37.34 108 HIS A O 1
#

Radius of gyration: 18.81 Å; chains: 1; bounding box: 42×26×53 Å

Organism: Escherichia coli (NCBI:txid562)